Protein AF-A0A2A7H202-F1 (afdb_monomer_lite)

Sequence (75 aa):
MTSLKNVLELDFAYLETFTSRIEKSWGSIFCNENNPYYYDANHAHVSVVSLNPQVIVDEVVHFYKTKNIVPRFYI

Foldseek 3Di:
DDDPVNVVVVLVVVLVVQWDWDDDPQFIAADDLVCQPDVSNGETEGDDDDPCCVVVVVVQCVVQVVSVHDYHYHD

Structure (mmCIF, N/CA/C/O backbone):
data_AF-A0A2A7H202-F1
#
_entry.id   AF-A0A2A7H202-F1
#
loop_
_atom_site.group_PDB
_atom_site.id
_atom_site.type_symbol
_atom_site.label_atom_id
_atom_site.label_alt_id
_atom_site.label_comp_id
_atom_site.label_asym_id
_atom_site.label_entity_id
_atom_site.label_seq_id
_atom_site.pdbx_PDB_ins_code
_atom_site.Cartn_x
_atom_site.Cartn_y
_atom_site.Cartn_z
_atom_site.occupancy
_atom_site.B_iso_or_equiv
_atom_site.auth_seq_id
_atom_site.auth_comp_id
_atom_site.auth_asym_id
_atom_site.auth_atom_id
_atom_site.pdbx_PDB_model_num
ATOM 1 N N . MET A 1 1 ? 5.617 22.617 -15.596 1.00 54.94 1 MET A N 1
ATOM 2 C CA . MET A 1 1 ? 5.091 21.284 -15.959 1.00 54.94 1 MET A CA 1
ATOM 3 C C . MET A 1 1 ? 5.089 20.431 -14.708 1.00 54.94 1 MET A C 1
ATOM 5 O O . MET A 1 1 ? 6.143 20.280 -14.106 1.00 54.94 1 MET A O 1
ATOM 9 N N . THR A 1 2 ? 3.929 19.940 -14.285 1.00 70.62 2 THR A N 1
ATOM 10 C CA . THR A 1 2 ? 3.834 19.010 -13.153 1.00 70.62 2 THR A CA 1
ATOM 11 C C . THR A 1 2 ? 4.273 17.629 -13.632 1.00 70.62 2 THR A C 1
ATOM 13 O O . THR A 1 2 ? 3.747 17.139 -14.628 1.00 70.62 2 THR A O 1
ATOM 16 N N . SER A 1 3 ? 5.270 17.026 -12.982 1.00 90.88 3 SER A N 1
ATOM 17 C CA . SER A 1 3 ? 5.674 15.648 -13.277 1.00 90.88 3 SER A CA 1
ATOM 18 C C . SER A 1 3 ? 4.714 14.669 -12.597 1.00 90.88 3 SER A C 1
ATOM 20 O O . SER A 1 3 ? 4.171 14.980 -11.537 1.00 90.88 3 SER A O 1
ATOM 22 N N . LEU A 1 4 ? 4.536 13.472 -13.166 1.00 89.25 4 LEU A N 1
ATOM 23 C CA . LEU A 1 4 ? 3.750 12.400 -12.538 1.00 89.25 4 LEU A CA 1
ATOM 24 C C . LEU A 1 4 ? 4.244 12.103 -11.115 1.00 89.25 4 LEU A C 1
ATOM 26 O O . LEU A 1 4 ? 3.443 11.947 -10.202 1.00 89.25 4 LEU A O 1
ATOM 30 N N . LYS A 1 5 ? 5.567 12.128 -10.915 1.00 89.25 5 LYS A N 1
ATOM 31 C CA . LYS A 1 5 ?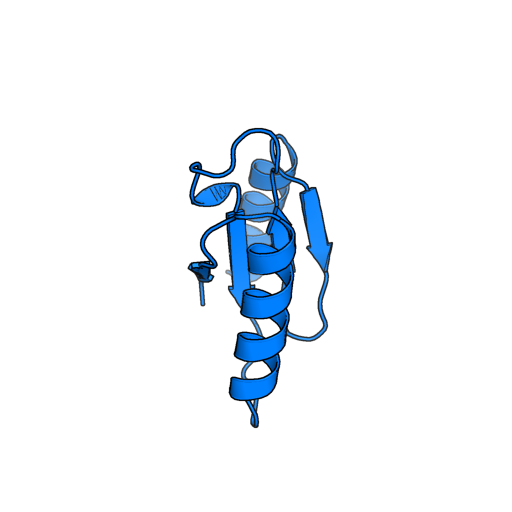 6.181 11.974 -9.595 1.00 89.25 5 LYS A CA 1
ATOM 32 C C . LYS A 1 5 ? 5.634 12.993 -8.592 1.00 89.25 5 LYS A C 1
ATOM 34 O O . LYS A 1 5 ? 5.239 12.608 -7.505 1.00 89.25 5 LYS A O 1
ATOM 39 N N . ASN A 1 6 ? 5.565 14.273 -8.957 1.00 93.81 6 ASN A N 1
ATOM 40 C CA . ASN A 1 6 ? 5.074 15.307 -8.043 1.00 93.81 6 ASN A CA 1
ATOM 41 C C . ASN A 1 6 ? 3.585 15.133 -7.706 1.00 93.81 6 ASN A C 1
ATOM 43 O O . ASN A 1 6 ? 3.172 15.499 -6.612 1.00 93.81 6 ASN A O 1
ATOM 47 N N . VAL A 1 7 ? 2.788 14.590 -8.634 1.00 93.50 7 VAL A N 1
ATOM 48 C CA . VAL A 1 7 ? 1.374 14.270 -8.378 1.00 93.50 7 VAL A CA 1
ATOM 49 C C . VAL A 1 7 ? 1.260 13.123 -7.376 1.00 93.50 7 VAL A C 1
ATOM 51 O O . VAL A 1 7 ? 0.500 13.238 -6.422 1.00 93.50 7 VAL A O 1
ATOM 54 N N . LEU A 1 8 ? 2.050 12.060 -7.553 1.00 93.25 8 LEU A N 1
ATOM 55 C CA . LEU A 1 8 ? 2.058 10.913 -6.644 1.00 93.25 8 LEU A CA 1
ATOM 56 C C . LEU A 1 8 ? 2.548 11.285 -5.242 1.00 93.25 8 LEU A C 1
ATOM 58 O O . LEU A 1 8 ? 1.941 10.876 -4.264 1.00 93.25 8 LEU A O 1
ATOM 62 N N . GLU A 1 9 ? 3.593 12.107 -5.123 1.00 94.06 9 GLU A N 1
ATOM 63 C CA . GLU A 1 9 ? 4.057 12.574 -3.807 1.00 94.06 9 GLU A CA 1
ATOM 64 C C . GLU A 1 9 ? 2.992 13.410 -3.084 1.00 94.06 9 GLU A C 1
ATOM 66 O O . GLU A 1 9 ? 2.845 13.307 -1.869 1.00 94.06 9 GLU A O 1
ATOM 71 N N . LEU A 1 10 ? 2.220 14.220 -3.819 1.00 96.19 10 LEU A N 1
ATOM 72 C CA . LEU A 1 10 ? 1.118 14.980 -3.230 1.00 96.19 10 LEU A CA 1
ATOM 73 C C . LEU A 1 10 ? -0.025 14.063 -2.773 1.00 96.19 10 LEU A C 1
ATOM 75 O O . LEU A 1 10 ? -0.576 14.275 -1.695 1.00 96.19 10 LEU A O 1
ATOM 79 N N . ASP A 1 11 ? -0.363 13.052 -3.574 1.00 95.69 11 ASP A N 1
ATOM 80 C CA . ASP A 1 11 ? -1.361 12.041 -3.218 1.00 95.69 11 ASP A CA 1
ATOM 81 C C . ASP A 1 11 ? -0.928 11.259 -1.970 1.00 95.69 11 ASP A C 1
ATOM 83 O O . ASP A 1 11 ? -1.674 11.155 -1.001 1.00 95.69 11 ASP A O 1
ATOM 87 N N . PHE A 1 12 ? 0.332 10.823 -1.911 1.00 97.00 12 PHE A N 1
ATOM 88 C CA . PHE A 1 12 ? 0.879 10.140 -0.739 1.00 97.00 12 PHE A CA 1
ATOM 89 C C . PHE A 1 12 ? 0.864 11.019 0.510 1.00 97.00 12 PHE A C 1
ATOM 91 O O . PHE A 1 12 ? 0.451 10.546 1.566 1.00 97.00 12 PHE A O 1
ATOM 98 N N . ALA A 1 13 ? 1.225 12.299 0.393 1.00 97.75 13 ALA A N 1
ATOM 99 C CA . ALA A 1 13 ? 1.142 13.241 1.507 1.00 97.75 13 ALA A CA 1
ATOM 100 C C . ALA A 1 13 ? -0.303 13.425 2.008 1.00 97.75 13 ALA A C 1
ATOM 102 O O . ALA A 1 13 ? -0.530 13.584 3.207 1.00 97.75 13 ALA A O 1
ATOM 103 N N . TYR A 1 14 ? -1.293 13.383 1.109 1.00 97.81 14 TYR A N 1
ATOM 104 C CA . TYR A 1 14 ? -2.705 13.390 1.490 1.00 97.81 14 TYR A CA 1
ATOM 105 C C . TYR A 1 14 ? -3.102 12.102 2.224 1.00 97.81 14 TYR A C 1
ATOM 107 O O . TYR A 1 14 ? -3.706 12.176 3.297 1.00 97.81 14 TYR A O 1
ATOM 115 N N . LEU A 1 15 ? -2.732 10.932 1.698 1.00 97.88 15 LEU A N 1
ATOM 116 C CA . LEU A 1 15 ? -3.011 9.640 2.331 1.00 97.88 15 LEU A CA 1
ATOM 117 C C . LEU A 1 15 ? -2.400 9.553 3.739 1.00 97.88 15 LEU A C 1
ATOM 119 O O . LEU A 1 15 ? -3.063 9.116 4.681 1.00 97.88 15 LEU A O 1
ATOM 123 N N . GLU A 1 16 ? -1.175 10.048 3.924 1.00 97.94 16 GLU A N 1
ATOM 124 C CA . GLU A 1 16 ? -0.473 10.066 5.216 1.00 97.94 16 GLU A CA 1
ATOM 125 C C . GLU A 1 16 ? -1.204 10.846 6.322 1.00 97.94 16 GLU A C 1
ATOM 127 O O . GLU A 1 16 ? -0.922 10.654 7.505 1.00 97.94 16 GLU A O 1
ATOM 132 N N . THR A 1 17 ? -2.200 11.671 5.979 1.00 97.81 17 THR A N 1
ATOM 133 C CA . THR A 1 17 ? -3.058 12.324 6.981 1.00 97.81 17 THR A CA 1
ATOM 134 C C . THR A 1 17 ? -3.999 11.351 7.704 1.00 97.81 17 THR A C 1
ATOM 136 O O . THR A 1 17 ? -4.509 11.683 8.775 1.00 97.81 17 THR A O 1
ATOM 139 N N . PHE A 1 18 ? -4.233 10.151 7.154 1.00 97.25 18 PHE A N 1
ATOM 140 C CA . PHE A 1 18 ? -5.164 9.163 7.716 1.00 97.25 18 PHE A CA 1
ATOM 141 C C . PHE A 1 18 ? -4.712 7.696 7.606 1.00 97.25 18 PHE A C 1
ATOM 143 O O . PHE A 1 18 ? -5.449 6.798 8.025 1.00 97.25 18 PHE A O 1
ATOM 150 N N . THR A 1 19 ? -3.533 7.414 7.057 1.00 98.12 19 THR A N 1
ATOM 151 C CA . THR A 1 19 ? -2.955 6.064 6.995 1.00 98.12 19 THR A CA 1
ATOM 152 C C . THR A 1 19 ? -1.438 6.105 7.169 1.00 98.12 19 THR A C 1
ATOM 154 O O . THR A 1 19 ? -0.796 7.103 6.860 1.00 98.12 19 THR A O 1
ATOM 157 N N . SER A 1 20 ? -0.843 5.037 7.703 1.00 98.12 20 SER A N 1
ATOM 158 C CA . SER A 1 20 ? 0.614 4.937 7.826 1.00 98.12 20 SER A CA 1
ATOM 159 C C . SER A 1 20 ? 1.227 4.433 6.525 1.00 98.12 20 SER A C 1
ATOM 161 O O . SER A 1 20 ? 0.801 3.400 6.009 1.00 98.12 20 SER A O 1
ATOM 163 N N . ARG A 1 21 ? 2.263 5.119 6.033 1.00 98.19 21 ARG A N 1
ATOM 164 C CA . ARG A 1 21 ? 3.055 4.696 4.873 1.00 98.19 21 ARG A CA 1
ATOM 165 C C . ARG A 1 21 ? 4.312 3.945 5.311 1.00 98.19 21 ARG A C 1
ATOM 167 O O . ARG A 1 21 ? 5.021 4.369 6.219 1.00 98.19 21 ARG A O 1
ATOM 174 N N . ILE A 1 22 ? 4.609 2.842 4.632 1.00 98.19 22 ILE A N 1
ATOM 175 C CA . ILE A 1 22 ? 5.851 2.077 4.763 1.00 98.19 22 ILE A CA 1
ATOM 176 C C . ILE A 1 22 ? 6.518 2.046 3.392 1.00 98.19 22 ILE A C 1
ATOM 178 O O . ILE A 1 22 ? 5.978 1.464 2.450 1.00 98.19 22 ILE A O 1
ATOM 182 N N . GLU A 1 23 ? 7.696 2.650 3.278 1.00 97.19 23 GLU A N 1
ATOM 183 C CA . GLU A 1 23 ? 8.471 2.620 2.039 1.00 97.19 23 GLU A CA 1
ATOM 184 C C . GLU A 1 23 ? 9.092 1.238 1.793 1.00 97.19 23 GLU A C 1
ATOM 186 O O . GLU A 1 23 ? 9.546 0.549 2.713 1.00 97.19 23 GLU A O 1
ATOM 191 N N . LYS A 1 24 ? 9.108 0.827 0.523 1.00 96.88 24 LYS A N 1
ATOM 192 C CA . LYS A 1 24 ? 9.674 -0.435 0.041 1.00 96.88 24 LYS A CA 1
ATOM 193 C C . LYS A 1 24 ? 10.517 -0.175 -1.200 1.00 96.88 24 LYS A C 1
ATOM 195 O O . LYS A 1 24 ? 10.287 0.781 -1.931 1.00 96.88 24 LYS A O 1
ATOM 200 N N . SER A 1 25 ? 11.459 -1.069 -1.495 1.00 95.69 25 SER A N 1
ATOM 201 C CA . SER A 1 25 ? 12.293 -0.963 -2.704 1.00 95.69 25 SER A CA 1
ATOM 202 C C . SER A 1 25 ? 11.486 -1.001 -4.009 1.00 95.69 25 SER A C 1
ATOM 204 O O . SER A 1 25 ? 11.961 -0.516 -5.032 1.00 95.69 25 SER A O 1
ATOM 206 N N . TRP A 1 26 ? 10.276 -1.564 -3.975 1.00 96.06 26 TRP A N 1
ATOM 207 C CA . TRP A 1 26 ? 9.361 -1.673 -5.110 1.00 96.06 26 TRP A CA 1
ATOM 208 C C . TRP A 1 26 ? 8.212 -0.646 -5.096 1.00 96.06 26 TRP A C 1
ATOM 210 O O . TRP A 1 26 ? 7.417 -0.621 -6.039 1.00 96.06 26 TRP A O 1
ATOM 220 N N . GLY A 1 27 ? 8.094 0.183 -4.048 1.00 96.38 27 GLY A N 1
ATOM 221 C CA . GLY A 1 27 ? 6.983 1.123 -3.897 1.00 96.38 27 GLY A CA 1
ATOM 222 C C . GLY A 1 27 ? 6.659 1.494 -2.448 1.00 96.38 27 GLY A C 1
ATOM 223 O O . GLY A 1 27 ? 7.531 1.898 -1.678 1.00 96.38 27 GLY A O 1
ATOM 224 N N . SER A 1 28 ? 5.388 1.428 -2.060 1.00 97.81 28 SER A N 1
ATOM 225 C CA . SER A 1 28 ? 4.929 1.787 -0.711 1.00 97.81 28 SER A CA 1
ATOM 226 C C . SER A 1 28 ? 3.737 0.941 -0.269 1.00 97.81 28 SER A C 1
ATOM 228 O O . SER A 1 28 ? 2.949 0.485 -1.090 1.00 97.81 28 SER A O 1
ATOM 230 N N . ILE A 1 29 ? 3.594 0.739 1.039 1.00 98.50 29 ILE A N 1
ATOM 231 C CA . ILE A 1 29 ? 2.427 0.107 1.665 1.00 98.50 29 ILE A CA 1
ATOM 232 C C . ILE A 1 29 ? 1.731 1.151 2.531 1.00 98.50 29 ILE A C 1
ATOM 234 O O . ILE A 1 29 ? 2.369 1.735 3.402 1.00 98.50 29 ILE A O 1
ATOM 238 N N . PHE A 1 30 ? 0.433 1.338 2.327 1.00 98.56 30 PHE A N 1
ATOM 239 C CA . PHE A 1 30 ? -0.433 2.139 3.185 1.00 98.56 30 PHE A CA 1
ATOM 240 C C . PHE A 1 30 ? -1.264 1.227 4.081 1.00 98.56 30 PHE A C 1
ATOM 242 O O . PHE A 1 30 ? -1.840 0.246 3.609 1.00 98.56 30 PHE A O 1
ATOM 249 N N . CYS A 1 31 ? -1.318 1.509 5.378 1.00 98.44 31 CYS A N 1
ATOM 250 C CA . CYS A 1 31 ? -2.037 0.674 6.330 1.00 98.44 31 CYS A CA 1
ATOM 251 C C . CYS A 1 31 ? -2.720 1.502 7.421 1.00 98.44 31 CYS A C 1
ATOM 253 O O . CYS A 1 31 ? -2.080 2.283 8.127 1.00 98.44 31 CYS A O 1
ATOM 255 N N . ASN A 1 32 ? -4.014 1.256 7.613 1.00 98.06 32 ASN A N 1
ATOM 256 C CA . ASN A 1 32 ? -4.798 1.772 8.723 1.00 98.06 32 ASN A CA 1
ATOM 257 C C . ASN A 1 32 ? -5.611 0.632 9.351 1.00 98.06 32 ASN A C 1
ATOM 259 O O . ASN A 1 32 ? -6.734 0.337 8.939 1.00 98.06 32 ASN A O 1
ATOM 263 N N . GLU A 1 33 ? -5.045 0.019 10.391 1.00 96.75 33 GLU A N 1
ATOM 264 C CA . GLU A 1 33 ? -5.676 -1.084 11.130 1.00 96.75 33 GLU A CA 1
ATOM 265 C C . GLU A 1 33 ? -6.950 -0.653 11.871 1.00 96.75 33 GLU A C 1
ATOM 267 O O . GLU A 1 33 ? -7.832 -1.475 12.107 1.00 96.75 33 GLU A O 1
ATOM 272 N N . ASN A 1 34 ? -7.100 0.644 12.169 1.00 97.38 34 ASN A N 1
ATOM 273 C CA . ASN A 1 34 ? -8.310 1.182 12.794 1.00 97.38 34 ASN A CA 1
ATOM 274 C C . ASN A 1 34 ? -9.486 1.273 11.806 1.00 97.38 34 ASN A C 1
ATOM 276 O O . ASN A 1 34 ? -10.631 1.423 12.230 1.00 97.38 34 ASN A O 1
ATOM 280 N N . ASN A 1 35 ? -9.225 1.195 10.496 1.00 96.50 35 ASN A N 1
ATOM 281 C CA . ASN A 1 35 ? -10.250 1.209 9.456 1.00 96.50 35 ASN A CA 1
ATOM 282 C C . ASN A 1 35 ? -9.913 0.205 8.332 1.00 96.50 35 ASN A C 1
ATOM 284 O O . ASN A 1 35 ? -9.566 0.608 7.219 1.00 96.50 35 ASN A O 1
ATOM 288 N N . PRO A 1 36 ? -10.023 -1.111 8.599 1.00 96.00 36 PRO A N 1
ATOM 289 C CA . PRO A 1 36 ? -9.510 -2.175 7.725 1.00 96.00 36 PRO A CA 1
ATOM 290 C C . PRO A 1 36 ? -10.261 -2.311 6.391 1.00 96.00 36 PRO A C 1
ATOM 292 O O . PRO A 1 36 ? -9.790 -2.977 5.469 1.00 96.00 36 PRO A O 1
ATOM 295 N N . TYR A 1 37 ? -11.439 -1.694 6.278 1.00 95.44 37 TYR A N 1
ATOM 296 C CA . TYR A 1 37 ? -12.279 -1.748 5.082 1.00 95.44 37 TYR A CA 1
ATOM 297 C C . TYR A 1 37 ? -12.154 -0.507 4.197 1.00 95.44 37 TYR A C 1
ATOM 299 O O . TYR A 1 37 ? -12.773 -0.473 3.136 1.00 95.44 37 TYR A O 1
ATOM 307 N N . TYR A 1 38 ? -11.367 0.500 4.589 1.00 96.38 38 TYR A N 1
ATOM 308 C CA . TYR A 1 38 ? -11.128 1.672 3.753 1.00 96.38 38 TYR A CA 1
ATOM 309 C C . TYR A 1 38 ? -9.997 1.395 2.760 1.00 96.38 38 TYR A C 1
ATOM 311 O O . TYR A 1 38 ? -8.864 1.134 3.156 1.00 96.38 38 TYR A O 1
ATOM 319 N N . TYR A 1 39 ? -10.319 1.407 1.467 1.00 95.12 39 TYR A N 1
ATOM 320 C CA . TYR A 1 39 ? -9.441 0.872 0.423 1.00 95.12 39 TYR A CA 1
ATOM 321 C C . TYR A 1 39 ? -8.203 1.742 0.219 1.00 95.12 39 TYR A C 1
ATOM 323 O O . TYR A 1 39 ? -7.092 1.223 0.237 1.00 95.12 39 TYR A O 1
ATOM 331 N N . ASP A 1 40 ? -8.376 3.059 0.129 1.00 94.69 40 ASP A N 1
ATOM 332 C CA . ASP A 1 40 ? -7.247 3.966 -0.097 1.00 94.69 40 ASP A CA 1
ATOM 333 C C . ASP A 1 40 ? -6.332 4.049 1.128 1.00 94.69 40 ASP A C 1
ATOM 335 O O . ASP A 1 40 ? -5.125 4.211 0.997 1.00 94.69 40 ASP A O 1
ATOM 339 N N . ALA A 1 41 ? -6.865 3.808 2.329 1.00 97.00 41 ALA A N 1
ATOM 340 C CA . ALA A 1 41 ? -6.046 3.685 3.529 1.00 97.00 41 ALA A CA 1
ATOM 341 C C . ALA A 1 41 ? -5.275 2.354 3.619 1.00 97.00 41 ALA A C 1
ATOM 343 O O . ALA A 1 41 ? -4.369 2.248 4.444 1.00 97.00 41 ALA A O 1
ATOM 344 N N . ASN A 1 42 ? -5.635 1.345 2.817 1.00 98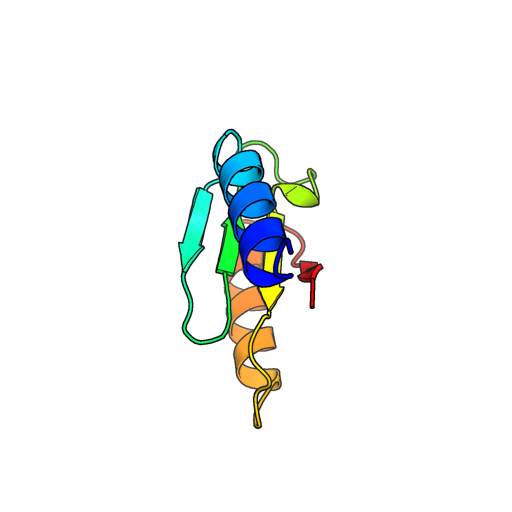.25 42 ASN A N 1
ATOM 345 C CA . ASN A 1 42 ? -5.109 -0.017 2.893 1.00 98.25 42 ASN A CA 1
ATOM 346 C C . ASN A 1 42 ? -4.809 -0.588 1.500 1.00 98.25 42 ASN A C 1
ATOM 348 O O . ASN A 1 42 ? -5.587 -1.372 0.949 1.00 98.25 42 ASN A O 1
ATOM 352 N N . HIS A 1 43 ? -3.663 -0.212 0.940 1.00 98.50 43 HIS A N 1
ATOM 353 C CA . HIS A 1 43 ? -3.177 -0.751 -0.327 1.00 98.50 43 HIS A CA 1
ATOM 354 C C . HIS A 1 43 ? -1.646 -0.702 -0.430 1.00 98.50 43 HIS A C 1
ATOM 356 O O . HIS A 1 43 ? -0.977 0.118 0.199 1.00 98.50 43 HIS A O 1
ATOM 362 N N . ALA A 1 44 ? -1.092 -1.572 -1.267 1.00 98.31 44 ALA A N 1
ATOM 363 C CA . ALA A 1 44 ? 0.271 -1.471 -1.756 1.00 98.31 44 ALA A CA 1
ATOM 364 C C . ALA A 1 44 ? 0.279 -0.684 -3.070 1.00 98.31 44 ALA A C 1
ATOM 366 O O . ALA A 1 44 ? -0.427 -1.044 -4.008 1.00 98.31 44 ALA A O 1
ATOM 367 N N . HIS A 1 45 ? 1.088 0.364 -3.151 1.00 97.62 45 HIS A N 1
ATOM 368 C CA . HIS A 1 45 ? 1.365 1.097 -4.379 1.00 97.62 45 HIS A CA 1
ATOM 369 C C . HIS A 1 45 ? 2.697 0.606 -4.957 1.00 97.62 45 HIS A C 1
ATOM 371 O O . HIS A 1 45 ? 3.745 0.796 -4.339 1.00 97.62 45 HIS A O 1
ATOM 377 N N . VAL A 1 46 ? 2.671 -0.040 -6.122 1.00 96.88 46 VAL A N 1
ATOM 378 C CA . VAL A 1 46 ? 3.841 -0.630 -6.787 1.00 96.88 46 VAL A CA 1
ATOM 379 C C . VAL A 1 46 ? 4.297 0.296 -7.907 1.00 96.88 46 VAL A C 1
ATOM 381 O O . VAL A 1 46 ? 3.649 0.381 -8.939 1.00 96.88 46 VAL A O 1
ATOM 384 N N . SER A 1 47 ? 5.430 0.969 -7.724 1.00 94.31 47 SER A N 1
ATOM 385 C CA . SER A 1 47 ? 5.926 1.988 -8.664 1.00 94.31 47 SER A CA 1
ATOM 386 C C . SER A 1 47 ? 7.156 1.550 -9.464 1.00 94.31 47 SER A C 1
ATOM 388 O O . SER A 1 47 ? 7.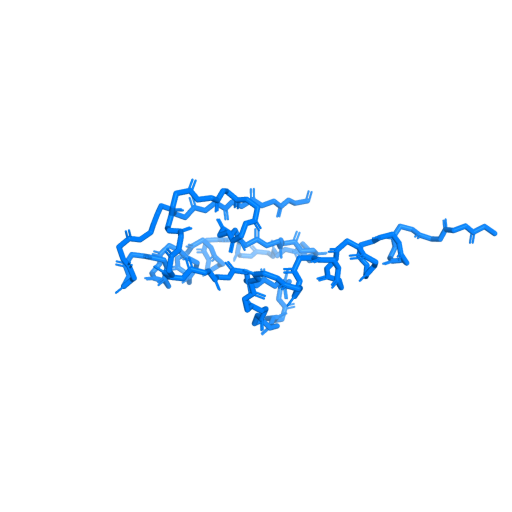648 2.295 -10.313 1.00 94.31 47 SER A O 1
ATOM 390 N N . VAL A 1 48 ? 7.669 0.342 -9.209 1.00 93.19 48 VAL A N 1
ATOM 391 C CA . VAL A 1 48 ? 8.859 -0.206 -9.872 1.00 93.19 48 VAL A CA 1
ATOM 392 C C . VAL A 1 48 ? 8.518 -1.506 -10.590 1.00 93.19 48 VAL A C 1
ATOM 394 O O . VAL A 1 48 ? 7.950 -2.431 -10.009 1.00 93.19 48 VAL A O 1
ATOM 397 N N . VAL A 1 49 ? 8.930 -1.607 -11.856 1.00 92.88 49 VAL A N 1
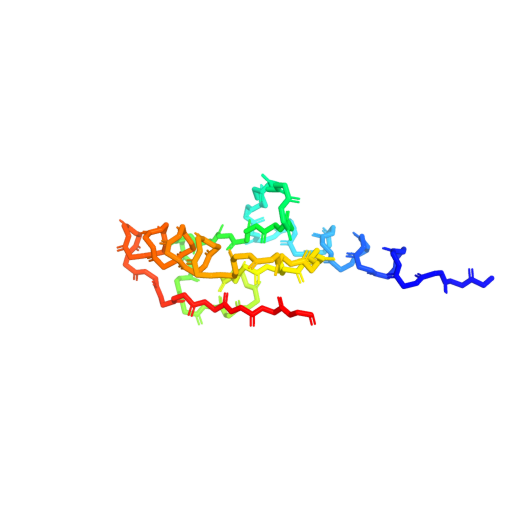ATOM 398 C CA . VAL A 1 49 ? 8.838 -2.852 -12.626 1.00 92.88 49 VAL A CA 1
ATOM 399 C C . VAL A 1 49 ? 9.798 -3.884 -12.032 1.00 92.88 49 VAL A C 1
ATOM 401 O O . VAL A 1 49 ? 11.007 -3.664 -11.979 1.00 92.88 49 VAL A O 1
ATOM 404 N N . SER A 1 50 ? 9.259 -5.026 -11.610 1.00 92.19 50 SER A N 1
ATOM 405 C CA . SER A 1 50 ? 10.032 -6.138 -11.055 1.00 92.19 50 SER A CA 1
ATOM 406 C C . SER A 1 50 ? 10.127 -7.297 -12.043 1.00 92.19 50 SER A C 1
ATOM 408 O O . SER A 1 50 ? 9.135 -7.677 -12.662 1.00 92.19 50 SER A O 1
ATOM 410 N N . LEU A 1 51 ? 11.311 -7.908 -12.137 1.00 94.56 51 LEU A N 1
ATOM 411 C CA . LEU A 1 51 ? 11.521 -9.165 -12.869 1.00 94.56 51 LEU A CA 1
ATOM 412 C C . LEU A 1 51 ? 10.920 -10.375 -12.139 1.00 94.56 51 LEU A C 1
ATOM 414 O O . LEU A 1 51 ? 10.733 -11.427 -12.743 1.00 94.56 51 LEU A O 1
ATOM 418 N N . ASN A 1 52 ? 10.627 -10.233 -10.844 1.00 94.75 52 ASN A N 1
ATOM 419 C CA . ASN A 1 52 ? 10.010 -11.271 -10.030 1.00 94.75 52 ASN A CA 1
ATOM 420 C C . ASN A 1 52 ? 8.836 -10.685 -9.220 1.00 94.75 52 ASN A C 1
ATOM 422 O O . ASN A 1 52 ? 8.963 -10.451 -8.015 1.00 94.75 52 ASN A O 1
ATOM 426 N N . PRO A 1 53 ? 7.695 -10.391 -9.874 1.00 95.44 53 PRO A N 1
ATOM 427 C CA . PRO A 1 53 ? 6.545 -9.761 -9.224 1.00 95.44 53 PRO A CA 1
ATOM 428 C C . PRO A 1 53 ? 5.921 -10.637 -8.130 1.00 95.44 53 PRO A C 1
ATOM 430 O O . PRO A 1 53 ? 5.310 -10.105 -7.207 1.00 95.44 53 PRO A O 1
ATOM 433 N N . GLN A 1 54 ? 6.113 -11.961 -8.180 1.00 97.50 54 GLN A N 1
ATOM 434 C CA . GLN A 1 54 ? 5.565 -12.879 -7.179 1.00 97.50 54 GLN A CA 1
ATOM 435 C C . GLN A 1 54 ? 6.101 -12.587 -5.771 1.00 97.50 54 GLN A C 1
ATOM 437 O O . GLN A 1 54 ? 5.338 -12.636 -4.815 1.00 97.50 54 GLN A O 1
ATOM 442 N N . VAL A 1 55 ? 7.372 -12.190 -5.644 1.00 96.62 55 VAL A N 1
ATOM 443 C CA . VAL A 1 55 ? 7.970 -11.828 -4.344 1.00 96.62 55 VAL A CA 1
ATOM 444 C C . VAL A 1 55 ? 7.248 -10.633 -3.712 1.00 96.62 55 VAL A C 1
ATOM 446 O O . VAL A 1 55 ? 7.005 -10.628 -2.509 1.00 96.62 55 VAL A O 1
ATOM 449 N N . ILE A 1 56 ? 6.856 -9.648 -4.527 1.00 97.62 56 ILE A N 1
ATOM 450 C CA . ILE A 1 56 ? 6.096 -8.474 -4.073 1.00 97.62 56 ILE A CA 1
ATOM 451 C C . ILE A 1 56 ? 4.693 -8.901 -3.636 1.00 97.62 56 ILE A C 1
ATOM 453 O O . ILE A 1 56 ? 4.217 -8.486 -2.579 1.00 97.62 56 ILE A O 1
ATOM 457 N N . VAL A 1 57 ? 4.036 -9.753 -4.430 1.00 98.06 57 VAL A N 1
ATOM 458 C CA . VAL A 1 57 ? 2.704 -10.279 -4.103 1.00 98.06 57 VAL A CA 1
ATOM 459 C C . VAL A 1 57 ? 2.732 -11.029 -2.774 1.00 98.06 57 VAL A C 1
ATOM 461 O O . VAL A 1 57 ? 1.902 -10.751 -1.910 1.00 98.06 57 VAL A O 1
ATOM 464 N N . ASP A 1 58 ? 3.694 -11.930 -2.585 1.00 98.38 58 ASP A N 1
ATOM 465 C CA . ASP A 1 58 ? 3.814 -12.740 -1.374 1.00 98.38 58 ASP A CA 1
ATOM 466 C C . ASP A 1 58 ? 4.070 -11.866 -0.139 1.00 98.38 58 ASP A C 1
ATOM 468 O O . ASP A 1 58 ? 3.415 -12.050 0.890 1.00 98.38 58 ASP A O 1
ATOM 472 N N . GLU A 1 59 ? 4.958 -10.870 -0.251 1.00 98.06 59 GLU A N 1
ATOM 473 C CA . GLU A 1 59 ? 5.244 -9.907 0.818 1.00 98.06 59 GLU A CA 1
ATOM 474 C C . GLU A 1 59 ? 3.988 -9.119 1.226 1.00 98.06 59 GLU A C 1
ATOM 476 O O . GLU A 1 59 ? 3.638 -9.067 2.409 1.00 98.06 59 GLU A O 1
ATOM 481 N N . VAL A 1 60 ? 3.282 -8.532 0.255 1.00 98.38 60 VAL A N 1
ATOM 482 C CA . VAL A 1 60 ? 2.091 -7.702 0.501 1.00 98.38 60 VAL A CA 1
ATOM 483 C C . VAL A 1 60 ? 0.935 -8.535 1.051 1.00 98.38 60 VAL A C 1
ATOM 485 O O . VAL A 1 60 ? 0.286 -8.142 2.024 1.00 98.38 60 VAL A O 1
ATOM 488 N N . VAL A 1 61 ? 0.679 -9.706 0.463 1.00 98.56 61 VAL A N 1
ATOM 489 C CA . VAL A 1 61 ? -0.379 -10.614 0.923 1.00 98.56 61 VAL A CA 1
ATOM 490 C C . VAL A 1 61 ? -0.089 -11.088 2.341 1.00 98.56 61 VAL A C 1
ATOM 492 O O . VAL A 1 61 ? -1.004 -11.104 3.166 1.00 98.56 61 VAL A O 1
ATOM 495 N N . HIS A 1 62 ? 1.161 -11.447 2.646 1.00 98.62 62 HIS A N 1
ATOM 496 C CA . HIS A 1 62 ? 1.556 -11.813 4.001 1.00 98.62 62 HIS A CA 1
ATOM 497 C C . HIS A 1 62 ? 1.311 -10.650 4.971 1.00 98.62 62 HIS A C 1
ATOM 499 O O . HIS A 1 62 ? 0.605 -10.831 5.964 1.00 98.62 62 HIS A O 1
ATOM 505 N N . PHE A 1 63 ? 1.800 -9.448 4.648 1.00 98.50 63 PHE A N 1
ATOM 506 C CA . PHE A 1 63 ? 1.652 -8.258 5.486 1.00 98.50 63 PHE A CA 1
ATOM 507 C C . PHE A 1 63 ? 0.191 -7.983 5.872 1.00 98.50 63 PHE A C 1
ATOM 509 O O . PHE A 1 63 ? -0.110 -7.881 7.064 1.00 98.50 63 PHE A O 1
ATOM 516 N N . TYR A 1 64 ? -0.727 -7.913 4.904 1.00 98.44 64 TYR A N 1
ATOM 517 C CA . TYR A 1 64 ? -2.129 -7.598 5.198 1.00 98.44 64 TYR A CA 1
ATOM 518 C C . TYR A 1 64 ? -2.876 -8.751 5.873 1.00 98.44 64 TYR A C 1
ATOM 520 O O . TYR A 1 64 ? -3.683 -8.505 6.772 1.00 98.44 64 TYR A O 1
ATOM 528 N N . LYS A 1 65 ? -2.563 -10.013 5.538 1.00 97.88 65 LYS A N 1
ATOM 529 C CA . LYS A 1 65 ? -3.157 -11.172 6.225 1.00 97.88 65 LYS A CA 1
ATOM 530 C C . LYS A 1 65 ? -2.820 -11.198 7.713 1.00 97.88 65 LYS A C 1
ATOM 532 O O . LYS A 1 65 ? -3.707 -11.499 8.505 1.00 97.88 65 LYS A O 1
ATOM 537 N N . THR A 1 66 ? -1.593 -10.832 8.110 1.00 98.00 66 THR A N 1
ATOM 538 C CA . THR A 1 66 ? -1.237 -10.742 9.545 1.00 98.00 66 THR A CA 1
ATOM 539 C C . THR A 1 66 ? -2.075 -9.720 10.319 1.00 98.00 66 THR A C 1
ATOM 541 O O . THR A 1 66 ? -2.189 -9.830 11.534 1.00 98.00 66 THR A O 1
ATOM 544 N N . LYS A 1 67 ? -2.688 -8.758 9.619 1.00 97.31 67 LYS A N 1
ATOM 545 C CA . LYS A 1 67 ? -3.526 -7.688 10.181 1.00 97.31 67 LYS A CA 1
ATOM 546 C C . LYS A 1 67 ? -5.020 -7.924 9.973 1.00 97.31 67 LYS A C 1
ATOM 548 O O . LYS A 1 67 ? -5.827 -7.070 10.314 1.00 97.31 67 LYS A O 1
ATOM 553 N N . ASN A 1 68 ? -5.393 -9.070 9.396 1.00 97.25 68 ASN A N 1
ATOM 554 C CA . ASN A 1 68 ? -6.766 -9.380 9.004 1.00 97.25 68 ASN A CA 1
ATOM 555 C C . ASN A 1 68 ? -7.378 -8.334 8.039 1.00 97.25 68 ASN A C 1
ATOM 557 O O . ASN A 1 68 ? -8.562 -8.010 8.121 1.00 97.25 68 ASN A O 1
ATOM 561 N N . ILE A 1 69 ? -6.562 -7.806 7.122 1.00 97.75 69 ILE A N 1
ATOM 562 C CA . ILE A 1 69 ? -6.954 -6.837 6.089 1.00 97.75 69 ILE A CA 1
ATOM 563 C C . ILE A 1 69 ? -6.876 -7.513 4.714 1.00 97.75 69 ILE A C 1
ATOM 565 O O . ILE A 1 69 ? -6.005 -8.349 4.464 1.00 97.75 69 ILE A O 1
ATOM 569 N N . VAL A 1 70 ? -7.790 -7.165 3.804 1.00 97.25 70 VAL A N 1
ATOM 570 C CA . VAL A 1 70 ? -7.759 -7.672 2.423 1.00 97.25 70 VAL A CA 1
ATOM 571 C C . VAL A 1 70 ? -6.679 -6.920 1.633 1.00 97.25 70 VAL A C 1
ATOM 573 O O . VAL A 1 70 ? -6.788 -5.700 1.505 1.00 97.25 70 VAL A O 1
ATOM 576 N N . PRO A 1 71 ? -5.662 -7.607 1.080 1.00 97.25 71 PRO A N 1
ATOM 577 C CA . PRO A 1 71 ? -4.599 -6.959 0.317 1.00 97.25 71 PRO A CA 1
ATOM 578 C C . PRO A 1 71 ? -5.129 -6.335 -0.979 1.00 97.25 71 PRO A C 1
ATOM 580 O O . PRO A 1 71 ? -5.964 -6.922 -1.671 1.00 97.25 71 PRO A O 1
ATOM 583 N N . ARG A 1 72 ? -4.605 -5.154 -1.323 1.00 97.62 72 ARG A N 1
ATOM 584 C CA . ARG A 1 72 ? -4.927 -4.396 -2.543 1.00 97.62 72 ARG A CA 1
ATOM 585 C C . ARG A 1 72 ? -3.646 -3.872 -3.174 1.00 97.62 72 ARG A C 1
ATOM 587 O O . ARG A 1 72 ? -2.716 -3.533 -2.449 1.00 97.62 72 ARG A O 1
ATOM 594 N N . PHE A 1 73 ? -3.616 -3.799 -4.500 1.00 97.56 73 PHE A N 1
ATOM 595 C CA . PHE A 1 73 ? -2.452 -3.364 -5.272 1.00 97.56 73 PHE A CA 1
ATOM 596 C C . PHE A 1 73 ? -2.856 -2.275 -6.258 1.00 97.56 73 PHE A C 1
ATOM 598 O O . PHE A 1 73 ? -3.767 -2.497 -7.057 1.00 97.56 73 PHE 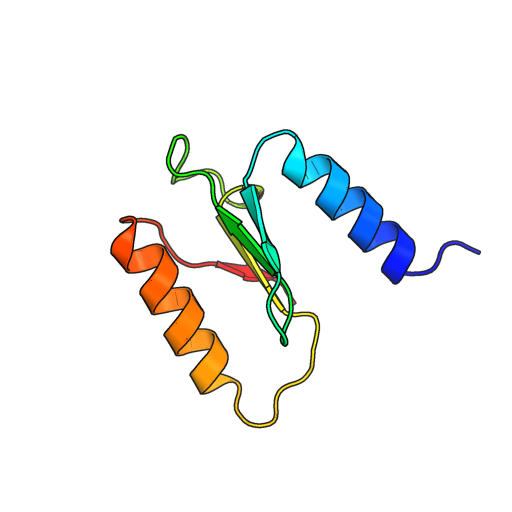A O 1
ATOM 605 N N . TYR A 1 74 ? -2.173 -1.135 -6.207 1.00 95.88 74 TYR A N 1
ATOM 606 C CA . TYR A 1 74 ? -2.232 -0.040 -7.179 1.00 95.88 74 TYR A CA 1
ATOM 607 C C . TYR A 1 74 ? -0.884 0.002 -7.927 1.00 95.88 74 TYR A C 1
ATOM 609 O O . TYR A 1 74 ? 0.145 -0.309 -7.323 1.00 95.88 74 TYR A O 1
ATOM 617 N N . ILE A 1 75 ? -0.892 0.314 -9.229 1.00 90.25 75 ILE A N 1
ATOM 618 C CA . ILE A 1 75 ? 0.268 0.254 -10.148 1.00 90.25 75 ILE A CA 1
ATOM 619 C C . ILE A 1 75 ? 0.343 1.552 -10.949 1.00 90.25 75 ILE A C 1
ATOM 621 O O . ILE A 1 75 ? -0.740 1.997 -11.394 1.00 90.25 75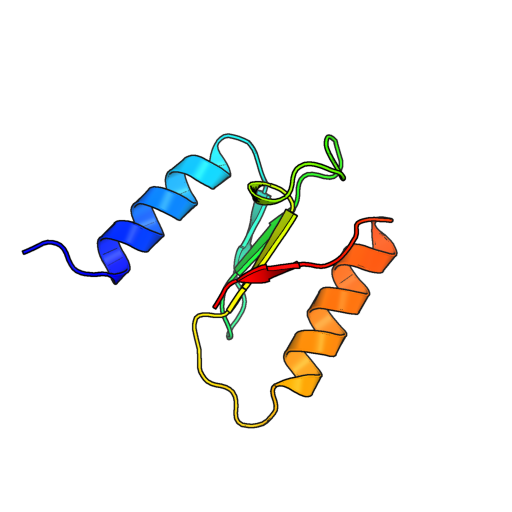 ILE A O 1
#

Secondary structure (DSSP, 8-state):
---HHHHHHHHHHHHTTTSEEEEETTEEEEE-TTSTT-TTTSEEEE-S--S-HHHHHHHHHHHHHHTT----EE-

pLDDT: mean 95.55, std 5.99, range [54.94, 98.62]

Radius of gyration: 12.51 Å; chains: 1; bounding box: 25×34×29 Å